Protein AF-A0A3P7IQF7-F1 (afdb_monomer_lite)

Foldseek 3Di:
DDQQDPVNLVVLLVCLVCVLVVLLVVCPPPDPVVSVVVSVVSPVVSVVSVVVSVVSVVLVVVQVQLVDLVSLVVVLVVLVPDPVVVVCVVCCVQPVDDPVLSVVVSVVVNVCSVVSPGSVVVVVVVVVSVCVVCVVVPPPDPVVVVVVVVVVVVSVVVVD

Secondary structure (DSSP, 8-state):
-----HHHHHHHHHHHHHHHHHHHHHTTTS-HHHHHHHHHHHHHHHHHHHHHHHHHHHHHHHHHHHT-HHHHHHHHHHHTTS-HHHHHHHHHHHH---HHHHHHHHHHHHHHHHTT--HHHHHHHHHHHHHHHHHTTTTS-HHHHHHHHHHHHHHHHTT-

Structure (mmCIF, N/CA/C/O backbone):
data_AF-A0A3P7IQF7-F1
#
_entry.id   AF-A0A3P7IQF7-F1
#
loop_
_atom_site.group_PDB
_atom_site.id
_atom_site.type_symbol
_atom_site.label_atom_id
_atom_site.label_alt_id
_atom_site.label_comp_id
_atom_site.label_asym_id
_atom_site.label_entity_id
_atom_site.label_seq_id
_atom_site.pdbx_PDB_ins_code
_atom_site.Cartn_x
_atom_site.Cartn_y
_atom_site.Cartn_z
_atom_site.occupancy
_atom_site.B_iso_or_equiv
_atom_site.auth_seq_id
_atom_site.auth_comp_id
_atom_site.auth_asym_id
_atom_site.auth_atom_id
_atom_site.pdbx_PDB_model_num
ATOM 1 N N . MET A 1 1 ? -5.246 12.112 -6.168 1.00 45.47 1 MET A N 1
ATOM 2 C CA . MET A 1 1 ? -5.515 12.245 -4.713 1.00 45.47 1 MET A CA 1
ATOM 3 C C . MET A 1 1 ? -4.727 13.426 -4.151 1.00 45.47 1 MET A C 1
ATOM 5 O O . MET A 1 1 ? -3.540 13.530 -4.421 1.00 45.47 1 MET A O 1
ATOM 9 N N . SER A 1 2 ? -5.366 14.343 -3.422 1.00 49.19 2 SER A N 1
ATOM 10 C CA . SER A 1 2 ? -4.727 15.542 -2.853 1.00 49.19 2 SER A CA 1
ATOM 11 C C . SER A 1 2 ? -3.677 15.183 -1.792 1.00 49.19 2 SER A C 1
ATOM 13 O O . SER A 1 2 ? -3.989 14.473 -0.836 1.00 49.19 2 SER A O 1
ATOM 15 N N . ASN A 1 3 ? -2.447 15.687 -1.944 1.00 59.66 3 ASN A N 1
ATOM 16 C CA . ASN A 1 3 ? -1.353 15.471 -0.993 1.00 59.66 3 ASN A CA 1
ATOM 17 C C . ASN A 1 3 ? -1.751 15.938 0.415 1.00 59.66 3 ASN A C 1
ATOM 19 O O . ASN A 1 3 ? -1.957 17.125 0.664 1.00 59.66 3 ASN A O 1
ATOM 23 N N . MET A 1 4 ? -1.849 14.992 1.350 1.00 67.62 4 MET A N 1
ATOM 24 C CA . MET A 1 4 ? -2.126 15.284 2.753 1.00 67.62 4 MET A CA 1
ATOM 25 C C . MET A 1 4 ? -0.929 16.037 3.346 1.00 67.62 4 MET A C 1
ATOM 27 O O . MET A 1 4 ? 0.198 15.544 3.287 1.00 67.62 4 MET A O 1
ATOM 31 N N . SER A 1 5 ? -1.144 17.233 3.904 1.00 79.56 5 SER A N 1
ATOM 32 C CA . SER A 1 5 ? -0.029 18.030 4.427 1.00 79.56 5 SER A CA 1
ATOM 33 C C . SER A 1 5 ? 0.695 17.290 5.568 1.00 79.56 5 SER A C 1
ATOM 35 O O . SER A 1 5 ? 0.067 16.515 6.307 1.00 79.56 5 SER A O 1
ATOM 37 N N . PRO A 1 6 ? 2.008 17.519 5.767 1.00 81.56 6 PRO A N 1
ATOM 38 C CA . PRO A 1 6 ? 2.740 16.937 6.894 1.00 81.56 6 PRO A CA 1
ATOM 39 C C . PRO A 1 6 ? 2.073 17.249 8.243 1.00 81.56 6 PRO A C 1
ATOM 41 O O . PRO A 1 6 ? 1.963 16.378 9.107 1.00 81.56 6 PRO A O 1
ATOM 44 N N . PHE A 1 7 ? 1.533 18.464 8.379 1.00 87.00 7 PHE A N 1
ATOM 45 C CA . PHE A 1 7 ? 0.775 18.905 9.548 1.00 87.00 7 PHE A CA 1
ATOM 46 C C . PHE A 1 7 ? -0.503 18.085 9.778 1.00 87.00 7 PHE A C 1
ATOM 48 O O . PHE A 1 7 ? -0.754 17.627 10.897 1.00 87.00 7 PHE A O 1
ATOM 55 N N . LEU A 1 8 ? -1.299 17.855 8.729 1.00 87.19 8 LEU A N 1
ATOM 56 C CA . LEU A 1 8 ? -2.515 17.047 8.826 1.00 87.19 8 LEU A CA 1
ATOM 57 C C . LEU A 1 8 ? -2.172 15.593 9.176 1.00 87.19 8 LEU A C 1
ATOM 59 O O . LEU A 1 8 ? -2.790 15.003 10.059 1.00 87.19 8 LEU A O 1
ATOM 63 N N . THR A 1 9 ? -1.117 15.046 8.571 1.00 87.75 9 THR A N 1
ATOM 64 C CA . THR A 1 9 ? -0.618 13.698 8.881 1.00 87.75 9 THR A CA 1
ATOM 65 C C . THR A 1 9 ? -0.206 13.562 10.344 1.00 87.75 9 THR A C 1
ATOM 67 O O . THR A 1 9 ? -0.558 12.573 10.994 1.00 87.75 9 THR A O 1
ATOM 70 N N . GLN A 1 10 ? 0.510 14.547 10.889 1.00 90.12 10 GLN A N 1
ATOM 71 C CA . GLN A 1 10 ? 0.900 14.538 12.297 1.00 90.12 10 GLN A CA 1
ATOM 72 C C . GLN A 1 10 ? -0.312 14.684 13.224 1.00 90.12 10 GLN A C 1
ATOM 74 O O . GLN A 1 10 ? -0.414 13.969 14.223 1.00 90.12 10 GLN A O 1
ATOM 79 N N . SER A 1 11 ? -1.263 15.547 12.867 1.00 93.69 11 SER A N 1
ATOM 80 C CA . SER A 1 11 ? -2.518 15.722 13.603 1.00 93.69 11 SER A CA 1
ATOM 81 C C . SER A 1 11 ? -3.328 14.423 13.659 1.00 93.69 11 SER A C 1
ATOM 83 O O . SER A 1 11 ? -3.742 14.008 14.742 1.00 93.69 11 SER A O 1
ATOM 85 N N . CYS A 1 12 ? -3.473 13.714 12.534 1.00 94.00 12 CYS A N 1
ATOM 86 C CA . CYS A 1 12 ? -4.135 12.408 12.485 1.00 94.00 12 CYS A CA 1
ATOM 87 C C . CYS A 1 12 ? -3.429 11.365 13.365 1.00 94.00 12 CYS A C 1
ATOM 89 O O . CYS A 1 12 ? -4.098 10.640 14.104 1.00 94.00 12 CYS A O 1
ATOM 91 N N . ARG A 1 13 ? -2.087 11.305 13.339 1.00 94.31 13 ARG A N 1
ATOM 92 C CA . ARG A 1 13 ? -1.308 10.397 14.203 1.00 94.31 13 ARG A CA 1
ATOM 93 C C . ARG A 1 13 ? -1.511 10.709 15.686 1.00 94.31 13 ARG A C 1
ATOM 95 O O . ARG A 1 13 ? -1.770 9.798 16.476 1.00 94.31 13 ARG A O 1
ATOM 102 N N . ASN A 1 14 ? -1.445 11.986 16.059 1.00 95.94 14 ASN A N 1
ATOM 103 C CA . ASN A 1 14 ? -1.658 12.439 17.434 1.00 95.94 14 ASN A CA 1
ATOM 104 C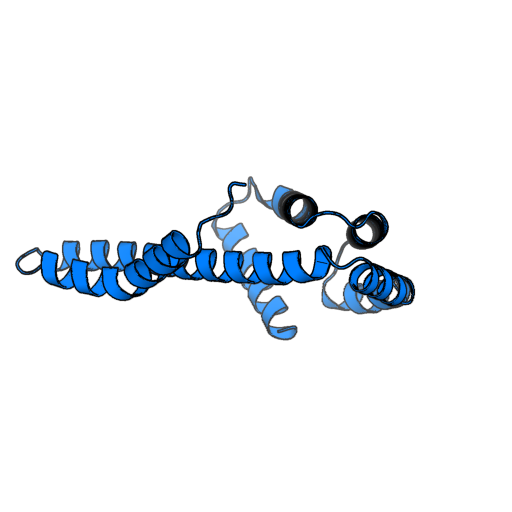 C . ASN A 1 14 ? -3.081 12.129 17.913 1.00 95.94 14 ASN A C 1
ATOM 106 O O . ASN A 1 14 ? -3.260 11.612 19.018 1.00 95.94 14 ASN A O 1
ATOM 110 N N . PHE A 1 15 ? -4.090 12.379 17.080 1.00 96.62 15 PHE A N 1
ATOM 111 C CA . PHE A 1 15 ? -5.473 12.031 17.386 1.00 96.62 15 PHE A CA 1
ATOM 112 C C . PHE A 1 15 ? -5.636 10.517 17.571 1.00 96.62 15 PHE A C 1
ATOM 114 O O . PHE A 1 15 ? -6.102 10.074 18.619 1.00 96.62 15 PHE A O 1
ATOM 121 N N . ALA A 1 16 ? -5.158 9.704 16.624 1.00 96.69 16 ALA A N 1
ATOM 122 C CA . ALA A 1 16 ? -5.245 8.247 16.704 1.00 96.69 16 ALA A CA 1
ATOM 123 C C . ALA A 1 16 ? -4.523 7.664 17.934 1.00 96.69 16 ALA A C 1
ATOM 125 O O . ALA A 1 16 ? -4.913 6.611 18.440 1.00 96.69 16 ALA A O 1
ATOM 126 N N . LYS A 1 17 ? -3.470 8.320 18.436 1.00 96.62 17 LYS A N 1
ATOM 127 C CA . LYS A 1 17 ? -2.777 7.918 19.670 1.00 96.62 17 LYS A CA 1
ATOM 128 C C . LYS A 1 17 ? -3.620 8.172 20.923 1.00 96.62 17 LYS A C 1
ATOM 130 O O . LYS A 1 17 ? -3.594 7.353 21.835 1.00 96.62 17 LYS A O 1
ATOM 135 N N . ASN A 1 18 ? -4.365 9.276 20.965 1.00 97.62 18 ASN A N 1
ATOM 136 C CA . ASN A 1 18 ? -4.986 9.761 22.199 1.00 97.62 18 ASN A CA 1
ATOM 137 C C . ASN A 1 18 ? -6.515 9.598 22.263 1.00 97.62 18 ASN A C 1
ATOM 139 O O . ASN A 1 18 ? -7.083 9.664 23.352 1.00 97.62 18 ASN A O 1
ATOM 143 N N . VAL A 1 19 ? -7.194 9.359 21.136 1.00 97.44 19 VAL A N 1
ATOM 144 C CA . VAL A 1 19 ? -8.666 9.362 21.057 1.00 97.44 19 VAL A CA 1
ATOM 145 C C . VAL A 1 19 ? -9.335 8.351 21.996 1.00 97.44 19 VAL A C 1
ATOM 147 O O . VAL A 1 19 ? -10.366 8.657 22.588 1.00 97.44 19 VAL A O 1
ATOM 150 N N . GLU A 1 20 ? -8.734 7.176 22.209 1.00 97.06 20 GLU A N 1
ATOM 151 C CA . GLU A 1 20 ? -9.255 6.194 23.169 1.00 97.06 20 GLU A CA 1
ATOM 152 C C . GLU A 1 20 ? -9.255 6.749 24.598 1.00 97.06 20 GLU A C 1
ATOM 154 O O . GLU A 1 20 ? -10.247 6.624 25.312 1.00 97.06 20 GLU A O 1
ATOM 159 N N . HIS A 1 21 ? -8.156 7.383 25.009 1.00 96.56 21 HIS A N 1
ATOM 160 C CA . HIS A 1 21 ? -8.019 7.983 26.335 1.00 96.56 21 HIS A CA 1
ATOM 161 C C . HIS A 1 21 ? -8.999 9.136 26.540 1.00 96.56 21 HIS A C 1
ATOM 163 O O . HIS A 1 21 ? -9.668 9.207 27.571 1.00 96.56 21 HIS A O 1
ATOM 169 N N . TYR A 1 22 ? -9.125 10.012 25.541 1.00 97.44 22 TYR A N 1
ATOM 170 C CA . TYR A 1 22 ? -10.072 11.125 25.587 1.00 97.44 22 TYR A CA 1
ATOM 171 C C . TYR A 1 22 ? -11.512 10.630 25.703 1.00 97.44 22 TYR A C 1
ATOM 173 O O . TYR A 1 22 ? -12.259 11.124 26.546 1.00 97.44 22 TYR A O 1
ATOM 181 N N . LEU A 1 23 ? -11.880 9.604 24.932 1.00 97.44 23 LEU A N 1
ATOM 182 C CA . LEU A 1 23 ? -13.224 9.043 24.989 1.00 97.44 23 LEU A CA 1
ATOM 183 C C . LEU A 1 23 ? -13.498 8.330 26.319 1.00 97.44 23 LEU A C 1
ATOM 185 O O . LEU A 1 23 ? -14.590 8.480 26.856 1.00 97.44 23 LEU A O 1
ATOM 189 N N . LYS A 1 24 ? -12.520 7.617 26.898 1.00 96.06 24 LYS A N 1
ATOM 190 C CA . LYS A 1 24 ? -12.671 7.014 28.238 1.00 96.06 24 LYS A CA 1
ATOM 191 C C . LYS A 1 24 ? -12.978 8.067 29.300 1.00 96.06 24 LYS A C 1
ATOM 193 O O . LYS A 1 24 ? -13.879 7.867 30.105 1.00 96.06 24 LYS A O 1
ATOM 198 N N . LYS A 1 25 ? -12.257 9.193 29.284 1.00 96.81 25 LYS A N 1
ATOM 199 C CA . LYS A 1 25 ? -12.503 10.306 30.213 1.00 96.81 25 LYS A CA 1
ATOM 200 C C . LYS A 1 25 ? -13.875 10.942 30.000 1.00 96.81 25 LYS A C 1
ATOM 202 O O . LYS A 1 25 ? -14.596 11.149 30.966 1.00 96.81 25 LYS A O 1
ATOM 207 N N . ALA A 1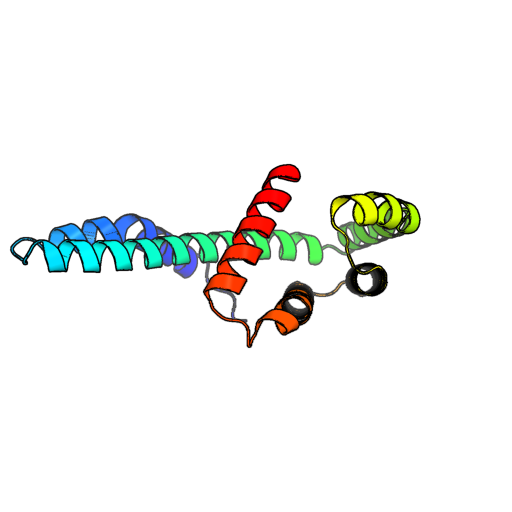 26 ? -14.250 11.208 28.750 1.00 96.81 26 ALA A N 1
ATOM 208 C CA . ALA A 1 26 ? -15.529 11.839 28.419 1.00 96.81 26 ALA A CA 1
ATOM 209 C C . ALA A 1 26 ? -16.754 10.971 28.762 1.00 96.81 26 ALA A C 1
ATOM 211 O O . ALA A 1 26 ? -17.854 11.490 28.904 1.00 96.81 26 ALA A O 1
ATOM 212 N N . MET A 1 27 ? -16.571 9.655 28.883 1.00 96.56 27 MET A N 1
ATOM 213 C CA . MET A 1 27 ? -17.637 8.696 29.172 1.00 96.56 27 MET A CA 1
ATOM 214 C C . MET A 1 27 ? -17.773 8.358 30.668 1.00 96.56 27 MET A C 1
ATOM 216 O O . MET A 1 27 ? -18.558 7.473 31.014 1.00 96.56 27 MET A O 1
ATOM 220 N N . GLN A 1 28 ? -17.034 9.029 31.561 1.00 95.38 28 GLN A N 1
ATOM 221 C CA . GLN A 1 28 ? -17.183 8.840 33.008 1.00 95.38 28 GLN A CA 1
ATOM 222 C C . GLN A 1 28 ? -18.635 9.096 33.444 1.00 95.38 28 GLN A C 1
ATOM 224 O O . GLN A 1 28 ? -19.244 10.087 33.056 1.00 95.38 28 GLN A O 1
ATOM 229 N N . GLY A 1 29 ? -19.201 8.173 34.227 1.00 94.81 29 GLY A N 1
ATOM 230 C CA . GLY A 1 29 ? -20.601 8.224 34.670 1.00 94.81 29 GLY A CA 1
ATOM 231 C C . GLY A 1 29 ? -21.626 7.654 33.679 1.00 94.81 29 GLY A C 1
ATOM 232 O O . GLY A 1 29 ? -22.786 7.484 34.043 1.00 94.81 29 GLY A O 1
ATOM 233 N N . ALA A 1 30 ? -21.230 7.303 32.451 1.00 95.94 30 ALA A N 1
ATOM 234 C CA . ALA A 1 30 ? -22.122 6.629 31.508 1.00 95.94 30 ALA A CA 1
ATOM 235 C C . ALA A 1 30 ? -22.248 5.118 31.807 1.00 95.94 30 ALA A C 1
ATOM 237 O O . ALA A 1 30 ? -21.316 4.523 32.354 1.00 95.94 30 ALA A O 1
ATOM 238 N N . PRO A 1 31 ? -23.330 4.445 31.371 1.00 97.81 31 PRO A N 1
ATOM 239 C CA . PRO A 1 31 ? -23.466 2.995 31.514 1.00 97.81 31 PRO A CA 1
ATOM 240 C C . PRO A 1 31 ? -22.316 2.218 30.857 1.00 97.81 31 PRO A C 1
ATOM 242 O O . PRO A 1 31 ? -21.978 2.463 29.693 1.00 97.81 31 PRO A O 1
ATOM 245 N N . GLU A 1 32 ? -21.755 1.232 31.564 1.00 95.31 32 GLU A N 1
ATOM 246 C CA . GLU A 1 32 ? -20.568 0.472 31.130 1.00 95.31 32 GLU A CA 1
ATOM 247 C C . GLU A 1 32 ? -20.714 -0.149 29.736 1.00 95.31 32 GLU A C 1
ATOM 249 O O . GLU A 1 32 ? -19.778 -0.132 28.932 1.00 95.31 32 GLU A O 1
ATOM 254 N N . ILE A 1 33 ? -21.908 -0.652 29.407 1.00 96.75 33 ILE A N 1
ATOM 255 C CA . ILE A 1 33 ? -22.179 -1.266 28.104 1.00 96.75 33 ILE A CA 1
ATOM 256 C C . ILE A 1 33 ? -22.005 -0.270 26.947 1.00 96.75 33 ILE A C 1
ATOM 258 O O . ILE A 1 33 ? -21.449 -0.621 25.901 1.00 96.75 33 ILE A O 1
ATOM 262 N N . ILE A 1 34 ? -22.405 0.990 27.153 1.00 96.31 34 ILE A N 1
ATOM 263 C CA . ILE A 1 34 ? -22.258 2.066 26.167 1.00 96.31 34 ILE A CA 1
ATOM 264 C C . ILE A 1 34 ? -20.785 2.455 26.054 1.00 96.31 34 ILE A C 1
ATOM 266 O O . ILE A 1 34 ? -20.275 2.593 24.937 1.00 96.31 34 ILE A O 1
ATOM 270 N N . GLN A 1 35 ? -20.085 2.575 27.189 1.00 96.94 35 GLN A N 1
ATOM 271 C CA . GLN A 1 35 ? -18.649 2.859 27.195 1.00 96.94 35 GLN A CA 1
ATOM 272 C C . GLN A 1 35 ? -17.890 1.805 26.384 1.00 96.94 35 GLN A C 1
ATOM 274 O O . GLN A 1 35 ? -17.172 2.145 25.444 1.00 96.94 35 GLN A O 1
ATOM 279 N N . LYS A 1 36 ? -18.114 0.516 26.668 1.00 96.12 36 LYS A N 1
ATOM 280 C CA . LYS A 1 36 ? -17.435 -0.598 25.992 1.00 96.12 36 LYS A CA 1
ATOM 281 C C . LYS A 1 36 ? -17.619 -0.552 24.474 1.00 96.12 36 LYS A C 1
ATOM 283 O O . LYS A 1 36 ? -16.640 -0.674 23.737 1.00 96.12 36 LYS A O 1
ATOM 288 N N . LYS A 1 37 ? -18.848 -0.339 23.990 1.00 97.19 37 LYS A N 1
ATOM 289 C CA . LYS A 1 37 ? -19.142 -0.266 22.547 1.00 97.19 37 LYS A CA 1
ATOM 290 C C . LYS A 1 37 ? -18.473 0.939 21.881 1.00 97.19 37 LYS A C 1
ATOM 292 O O . LYS A 1 37 ? -17.842 0.776 20.837 1.00 97.19 37 LYS A O 1
ATOM 297 N N . LYS A 1 38 ? -18.551 2.126 22.492 1.00 97.19 38 LYS A N 1
ATOM 298 C CA . LYS A 1 38 ? -17.929 3.347 21.951 1.00 97.19 38 LYS A CA 1
ATOM 299 C C . LYS A 1 38 ? -16.401 3.266 21.945 1.00 97.19 38 LYS A C 1
ATOM 301 O O . LYS A 1 38 ? -15.783 3.621 20.944 1.00 97.19 38 LYS A O 1
ATOM 306 N N . ILE A 1 39 ? -15.794 2.730 23.006 1.00 97.19 39 ILE A N 1
ATOM 307 C CA . ILE A 1 39 ? -14.348 2.482 23.055 1.00 97.19 39 ILE A CA 1
ATOM 308 C C . ILE A 1 39 ? -13.927 1.476 21.981 1.00 97.19 39 ILE A C 1
ATOM 310 O O . ILE A 1 39 ? -12.923 1.697 21.309 1.00 97.19 39 ILE A O 1
ATOM 314 N N . GLN A 1 40 ? -14.693 0.407 21.757 1.00 96.94 40 GLN A N 1
ATOM 315 C CA . GLN A 1 40 ? -14.373 -0.548 20.696 1.00 96.94 40 GLN A CA 1
ATOM 316 C C . GLN A 1 40 ? -14.412 0.101 19.303 1.00 96.94 40 GLN A C 1
ATOM 318 O O . GLN A 1 40 ? -13.490 -0.088 18.511 1.00 96.94 40 GLN A O 1
ATOM 323 N N . ALA A 1 41 ? -15.434 0.910 19.015 1.00 97.25 41 ALA A N 1
ATOM 324 C CA . ALA A 1 41 ? -15.527 1.636 17.750 1.00 97.25 41 ALA A CA 1
ATOM 325 C C . ALA A 1 41 ? -14.347 2.607 17.556 1.00 97.25 41 ALA A C 1
ATOM 327 O O . ALA A 1 41 ? -13.728 2.635 16.490 1.00 97.25 41 ALA A O 1
ATOM 328 N N . VAL A 1 42 ? -13.975 3.355 18.602 1.00 97.38 42 VAL A N 1
ATOM 329 C CA . VAL A 1 42 ? -12.861 4.312 18.530 1.00 97.38 42 VAL A CA 1
ATOM 330 C C . VAL A 1 42 ? -11.511 3.620 18.353 1.00 97.38 42 VAL A C 1
ATOM 332 O O . VAL A 1 42 ? -10.642 4.160 17.672 1.00 97.38 42 VAL A O 1
ATOM 335 N N . LYS A 1 43 ? -11.341 2.411 18.905 1.00 96.62 43 LYS A N 1
ATOM 336 C CA . LYS A 1 43 ? -10.154 1.578 18.676 1.00 96.62 43 LYS A CA 1
ATOM 337 C C . LYS A 1 43 ? -10.014 1.195 17.208 1.00 96.62 43 LYS A C 1
ATOM 339 O O . LYS A 1 43 ? -8.928 1.355 16.655 1.00 96.62 43 LYS A O 1
ATOM 344 N N . TYR A 1 44 ? -11.098 0.755 16.567 1.00 96.38 44 TYR A N 1
ATOM 345 C CA . TYR A 1 44 ? -11.081 0.439 15.136 1.00 96.38 44 TYR A CA 1
ATOM 346 C C . TYR A 1 44 ? -10.786 1.673 14.280 1.00 96.38 44 TYR A C 1
ATOM 348 O O . TYR A 1 44 ? -9.947 1.609 13.383 1.00 96.38 44 TYR A O 1
ATOM 356 N N . MET A 1 45 ? -11.389 2.820 14.600 1.00 96.31 45 MET A N 1
ATOM 357 C CA . MET A 1 45 ? -11.085 4.080 13.916 1.00 96.31 45 MET A CA 1
ATOM 358 C C . MET A 1 45 ? -9.610 4.479 14.087 1.00 96.31 45 MET A C 1
ATOM 360 O O . MET A 1 45 ? -8.938 4.799 13.110 1.00 96.31 45 MET A O 1
ATOM 364 N N . ALA A 1 46 ? -9.079 4.421 15.312 1.00 97.31 46 ALA A N 1
ATOM 365 C CA . ALA A 1 46 ? -7.680 4.729 15.595 1.00 97.31 46 ALA A CA 1
ATOM 366 C C . ALA A 1 46 ? -6.720 3.785 14.855 1.00 97.31 46 ALA A C 1
ATOM 368 O O . ALA A 1 46 ? -5.702 4.233 14.326 1.00 97.31 46 ALA A O 1
ATOM 369 N N . GLN A 1 47 ? -7.046 2.493 14.783 1.00 95.56 47 GLN A N 1
ATOM 370 C CA . GLN A 1 47 ? -6.290 1.514 14.005 1.00 95.56 47 GLN A CA 1
ATOM 371 C C . GLN A 1 47 ? -6.316 1.849 12.507 1.00 95.56 47 GLN A C 1
ATOM 373 O O . GLN A 1 47 ? -5.259 1.860 11.876 1.00 95.56 47 GLN A O 1
ATOM 378 N N . GLY A 1 48 ? -7.487 2.186 11.958 1.00 95.38 48 GLY A N 1
ATOM 379 C CA . GLY A 1 48 ? -7.635 2.625 10.569 1.00 95.38 48 GLY A CA 1
ATOM 380 C C . GLY A 1 48 ? -6.794 3.865 10.259 1.00 95.38 48 GLY A C 1
ATOM 381 O O . GLY A 1 48 ? -6.044 3.869 9.286 1.00 95.38 48 GLY A O 1
ATOM 382 N N . LEU A 1 49 ? -6.832 4.878 11.128 1.00 95.31 49 LEU A N 1
ATOM 383 C CA . LEU A 1 49 ? -6.019 6.089 10.982 1.00 95.31 49 LEU A CA 1
ATOM 384 C C . LEU A 1 49 ? -4.520 5.787 10.999 1.00 95.31 49 LEU A C 1
ATOM 386 O O . LEU A 1 49 ? -3.800 6.259 10.122 1.00 95.31 49 LEU A O 1
ATOM 390 N N . ARG A 1 50 ? -4.043 4.971 11.950 1.00 94.62 50 ARG A N 1
ATOM 391 C CA . ARG A 1 50 ? -2.631 4.554 11.992 1.00 94.62 50 ARG A CA 1
ATOM 392 C C . ARG A 1 50 ? -2.238 3.873 10.686 1.00 94.62 50 ARG A C 1
ATOM 394 O O . ARG A 1 50 ? -1.260 4.293 10.074 1.00 94.62 50 ARG A O 1
ATOM 401 N N . ARG A 1 51 ? -3.046 2.915 10.217 1.00 94.19 51 ARG A N 1
ATOM 402 C CA . ARG A 1 51 ? -2.820 2.210 8.948 1.00 94.19 51 ARG A CA 1
ATOM 403 C C . ARG A 1 51 ? -2.709 3.182 7.772 1.00 94.19 51 ARG A C 1
ATOM 405 O O . ARG A 1 51 ? -1.704 3.147 7.072 1.00 94.19 51 ARG A O 1
ATOM 412 N N . TYR A 1 52 ? -3.682 4.074 7.582 1.00 91.44 52 TYR A N 1
ATOM 413 C CA . TYR A 1 52 ? -3.662 5.023 6.463 1.00 91.44 52 TYR A CA 1
ATOM 414 C C . TYR A 1 52 ? -2.503 6.019 6.550 1.00 91.44 52 TYR A C 1
ATOM 416 O O . TYR A 1 52 ? -1.878 6.312 5.536 1.00 91.44 52 TYR A O 1
ATOM 424 N N . THR A 1 53 ? -2.147 6.499 7.747 1.00 91.50 53 THR A N 1
ATOM 425 C CA . THR A 1 53 ? -0.975 7.379 7.894 1.00 91.50 53 THR A CA 1
ATOM 426 C C . THR A 1 53 ? 0.343 6.664 7.589 1.00 91.50 53 THR A C 1
ATOM 428 O O . THR A 1 53 ? 1.215 7.266 6.964 1.00 91.50 53 THR A O 1
ATOM 431 N N . SER A 1 54 ? 0.483 5.388 7.966 1.00 91.44 54 SER A N 1
ATOM 432 C CA . SER A 1 54 ? 1.651 4.572 7.612 1.00 91.44 54 SER A CA 1
ATOM 433 C C . SER A 1 54 ? 1.716 4.290 6.110 1.00 91.44 54 SER A C 1
ATOM 435 O O . SER A 1 54 ? 2.782 4.430 5.517 1.00 91.44 54 SER A O 1
ATOM 437 N N . LEU A 1 55 ? 0.584 3.960 5.477 1.00 90.12 55 LEU A N 1
ATOM 438 C CA . LEU A 1 55 ? 0.504 3.759 4.024 1.00 90.12 55 LEU A CA 1
ATOM 439 C C . LEU A 1 55 ? 0.840 5.039 3.252 1.00 90.12 55 LEU A C 1
ATOM 441 O O . LEU A 1 55 ? 1.596 4.988 2.289 1.00 90.12 55 LEU A O 1
ATOM 445 N N . ASN A 1 56 ? 0.361 6.198 3.710 1.00 89.06 56 ASN A N 1
ATOM 446 C CA . ASN A 1 56 ? 0.722 7.484 3.112 1.00 89.06 56 ASN A CA 1
ATOM 447 C C . ASN A 1 56 ? 2.229 7.751 3.186 1.00 89.06 56 ASN A C 1
ATOM 449 O O . ASN A 1 56 ? 2.810 8.246 2.222 1.00 89.06 56 ASN A O 1
ATOM 453 N N . HIS A 1 57 ? 2.872 7.412 4.306 1.00 89.94 57 HIS A N 1
ATOM 454 C CA . HIS A 1 57 ? 4.322 7.535 4.435 1.00 89.94 57 HIS A CA 1
ATOM 455 C C . HIS A 1 57 ? 5.060 6.593 3.472 1.00 89.94 57 HIS A C 1
ATOM 457 O O . HIS A 1 57 ? 6.007 7.011 2.811 1.00 89.94 57 HIS A O 1
ATOM 463 N N . LEU A 1 58 ? 4.601 5.344 3.341 1.00 90.38 58 LEU A N 1
ATOM 464 C CA . LEU A 1 58 ? 5.159 4.398 2.374 1.00 90.38 58 LEU A CA 1
ATOM 465 C C . LEU A 1 58 ? 5.008 4.908 0.933 1.00 90.38 58 LEU A C 1
ATOM 467 O O . LEU A 1 58 ? 5.975 4.895 0.179 1.00 90.38 58 LEU A O 1
ATOM 471 N N . ALA A 1 59 ? 3.836 5.436 0.572 1.00 90.44 59 ALA A N 1
ATOM 472 C CA . ALA A 1 59 ? 3.600 6.030 -0.741 1.00 90.44 59 ALA A CA 1
ATOM 473 C C . ALA A 1 59 ? 4.509 7.244 -1.003 1.00 90.44 59 ALA A C 1
ATOM 475 O O . ALA A 1 59 ? 4.960 7.443 -2.125 1.00 90.44 59 ALA A O 1
ATOM 476 N N . GLN A 1 60 ? 4.817 8.057 0.015 1.00 90.38 60 GLN A N 1
ATOM 477 C CA . GLN A 1 60 ? 5.790 9.151 -0.110 1.00 90.38 60 GLN A CA 1
ATOM 478 C C . GLN A 1 60 ? 7.215 8.635 -0.342 1.00 90.38 60 GLN A C 1
ATOM 480 O O . GLN A 1 60 ? 7.913 9.170 -1.202 1.00 90.38 60 GLN A O 1
ATOM 485 N N . ALA A 1 61 ? 7.630 7.585 0.372 1.00 91.31 61 ALA A N 1
ATOM 486 C CA . ALA A 1 61 ? 8.927 6.949 0.151 1.00 91.31 61 ALA A CA 1
ATOM 487 C C . ALA A 1 61 ? 9.029 6.366 -1.270 1.00 91.31 61 ALA A C 1
ATOM 489 O O . ALA A 1 61 ? 10.018 6.607 -1.959 1.00 91.31 61 ALA A O 1
ATOM 490 N N . ALA A 1 62 ? 7.979 5.683 -1.736 1.00 92.44 62 ALA A N 1
ATOM 491 C CA . ALA A 1 62 ? 7.898 5.164 -3.098 1.00 92.44 62 ALA A CA 1
ATOM 492 C C . ALA A 1 62 ? 7.948 6.290 -4.146 1.00 92.44 62 ALA A C 1
ATOM 494 O O . ALA A 1 62 ? 8.765 6.227 -5.061 1.00 92.44 62 ALA A O 1
ATOM 495 N N . ARG A 1 63 ? 7.168 7.372 -3.977 1.00 94.44 63 ARG A N 1
ATOM 496 C CA . ARG A 1 63 ? 7.232 8.562 -4.853 1.00 94.44 63 ARG A CA 1
ATOM 497 C C . ARG A 1 63 ? 8.649 9.118 -4.970 1.00 94.44 63 ARG A C 1
ATOM 499 O O . ARG A 1 63 ? 9.087 9.417 -6.074 1.00 94.44 63 ARG A O 1
ATOM 506 N N . ALA A 1 64 ? 9.367 9.237 -3.854 1.00 93.94 64 ALA A N 1
ATOM 507 C CA . ALA A 1 64 ? 10.726 9.775 -3.848 1.00 93.94 64 ALA A CA 1
ATOM 508 C C . ALA A 1 64 ? 11.728 8.910 -4.638 1.00 93.94 64 ALA A C 1
ATOM 510 O O . ALA A 1 64 ? 12.736 9.432 -5.113 1.00 93.94 64 ALA A O 1
ATOM 511 N N . VAL A 1 65 ? 11.467 7.605 -4.772 1.00 94.94 65 VAL A N 1
ATOM 512 C CA . VAL A 1 65 ? 12.243 6.690 -5.626 1.00 94.94 65 VAL A CA 1
ATOM 513 C C . VAL A 1 65 ? 11.792 6.801 -7.082 1.00 94.94 65 VAL A C 1
ATOM 515 O O . VAL A 1 65 ? 12.626 6.990 -7.961 1.00 94.94 65 VAL A O 1
ATOM 518 N N . LEU A 1 66 ? 10.481 6.764 -7.339 1.00 95.44 66 LEU A N 1
ATOM 519 C CA . LEU A 1 66 ? 9.910 6.822 -8.692 1.00 95.44 66 LEU A CA 1
ATOM 520 C C . LEU A 1 66 ? 10.202 8.143 -9.425 1.00 95.44 66 LEU A C 1
ATOM 522 O O . LEU A 1 66 ? 10.208 8.183 -10.648 1.00 95.44 66 LEU A O 1
ATOM 526 N N . GLN A 1 67 ? 10.499 9.219 -8.692 1.00 94.50 67 GLN A N 1
ATOM 527 C CA . GLN A 1 67 ? 10.931 10.504 -9.255 1.00 94.50 67 GLN A CA 1
ATOM 528 C C . GLN A 1 67 ? 12.414 10.548 -9.663 1.00 94.50 67 GLN A C 1
ATOM 530 O O . GLN A 1 67 ? 12.880 11.596 -10.111 1.00 94.50 67 GLN A O 1
ATOM 535 N N . LYS A 1 68 ? 13.177 9.458 -9.496 1.00 96.75 68 LYS A N 1
ATOM 536 C CA . LYS A 1 68 ? 14.606 9.384 -9.839 1.00 96.75 68 LYS A CA 1
ATOM 537 C C . LYS A 1 68 ? 14.816 8.502 -11.080 1.00 96.75 68 LYS A C 1
ATOM 539 O O . LYS A 1 68 ? 14.876 7.279 -10.929 1.00 96.75 68 LYS A O 1
ATOM 544 N N . PRO A 1 69 ? 14.994 9.086 -12.282 1.00 96.25 69 PRO A N 1
ATOM 545 C CA . PRO A 1 69 ? 15.092 8.332 -13.537 1.00 96.25 69 PRO A CA 1
ATOM 546 C C . PRO A 1 69 ? 16.167 7.241 -13.534 1.00 96.25 69 PRO A C 1
ATOM 548 O O . PRO A 1 69 ? 15.907 6.126 -13.982 1.00 96.25 69 PRO A O 1
ATOM 551 N N . ASP A 1 70 ? 17.345 7.522 -12.971 1.00 97.62 70 ASP A N 1
ATOM 552 C CA . ASP A 1 70 ? 18.444 6.550 -12.908 1.00 97.62 70 ASP A CA 1
ATOM 553 C C . ASP A 1 70 ? 18.086 5.335 -12.042 1.00 97.62 70 ASP A C 1
ATOM 555 O O . ASP A 1 70 ? 18.398 4.200 -12.399 1.00 97.62 70 ASP A O 1
ATOM 559 N N . GLN A 1 71 ? 17.380 5.554 -10.924 1.00 96.88 71 GLN A N 1
ATOM 560 C CA . GLN A 1 71 ? 16.943 4.466 -10.045 1.00 96.88 71 GLN A CA 1
ATOM 561 C C . GLN A 1 71 ? 15.861 3.622 -10.716 1.00 96.88 71 GLN A C 1
ATOM 563 O O . GLN A 1 71 ? 15.953 2.399 -10.692 1.00 96.88 71 GLN A O 1
ATOM 568 N N . VAL A 1 72 ? 14.875 4.253 -11.361 1.00 97.56 72 VAL A N 1
ATOM 569 C CA . VAL A 1 72 ? 13.805 3.533 -12.071 1.00 97.56 72 VAL A CA 1
ATOM 570 C C . VAL A 1 72 ? 14.363 2.745 -13.259 1.00 97.56 72 VAL A C 1
ATOM 572 O O . VAL A 1 72 ? 13.975 1.599 -13.476 1.00 97.56 72 VAL A O 1
ATOM 575 N N . THR A 1 73 ? 15.331 3.308 -13.986 1.00 97.62 73 THR A N 1
ATOM 576 C CA . THR A 1 73 ? 16.012 2.620 -15.093 1.00 97.62 73 THR A CA 1
ATOM 577 C C . THR A 1 73 ? 16.804 1.411 -14.594 1.00 97.62 73 THR A C 1
ATOM 579 O O . THR A 1 73 ? 16.750 0.345 -15.206 1.00 97.62 73 THR A O 1
ATOM 582 N N . ALA A 1 74 ? 17.509 1.540 -13.466 1.00 97.56 74 ALA A N 1
ATOM 583 C CA . ALA A 1 74 ? 18.175 0.408 -12.826 1.00 97.56 74 ALA A CA 1
ATOM 584 C C . ALA A 1 74 ? 17.163 -0.673 -12.405 1.00 97.56 74 ALA A C 1
ATOM 586 O O . ALA A 1 74 ? 17.339 -1.831 -12.772 1.00 97.56 74 ALA A O 1
ATOM 587 N N . MET A 1 75 ? 16.056 -0.287 -11.756 1.00 97.44 75 MET A N 1
ATOM 588 C CA . MET A 1 75 ? 14.974 -1.210 -11.382 1.00 97.44 75 MET A CA 1
ATOM 589 C C . MET A 1 75 ? 14.398 -1.950 -12.595 1.00 97.44 75 MET A C 1
ATOM 591 O O . MET A 1 75 ? 14.181 -3.156 -12.521 1.00 97.44 75 MET A O 1
ATOM 595 N N . TYR A 1 76 ? 14.173 -1.257 -13.715 1.00 97.88 76 TYR A N 1
ATOM 596 C CA . TYR A 1 76 ? 13.724 -1.875 -14.965 1.00 97.88 76 TYR A CA 1
ATOM 597 C C . TYR A 1 76 ? 14.728 -2.912 -15.473 1.00 97.88 76 TYR A C 1
ATOM 599 O O . TYR A 1 76 ? 14.347 -4.047 -15.758 1.00 97.88 76 TYR A O 1
ATOM 607 N N . ASN A 1 77 ? 16.008 -2.540 -15.547 1.00 97.62 77 ASN A N 1
ATOM 608 C CA . ASN A 1 77 ? 17.068 -3.423 -16.029 1.00 97.62 77 ASN A CA 1
ATOM 609 C C . ASN A 1 77 ? 17.250 -4.660 -15.144 1.00 97.62 77 ASN A C 1
ATOM 611 O O . ASN A 1 77 ? 17.495 -5.746 -15.668 1.00 97.62 77 ASN A O 1
ATOM 615 N N . ASP A 1 78 ? 17.117 -4.510 -13.828 1.00 96.38 78 ASP A N 1
ATOM 616 C CA . ASP A 1 78 ? 17.156 -5.631 -12.891 1.00 96.38 78 ASP A CA 1
ATOM 617 C C . ASP A 1 78 ? 15.920 -6.525 -13.055 1.00 96.38 78 ASP A C 1
ATOM 619 O O . ASP A 1 78 ? 16.041 -7.749 -13.086 1.00 96.38 78 ASP A O 1
ATOM 623 N N . TYR A 1 79 ? 14.740 -5.929 -13.242 1.00 95.81 79 TYR A N 1
ATOM 624 C CA . TYR A 1 79 ? 13.486 -6.666 -13.381 1.00 95.81 79 TYR A CA 1
ATOM 625 C C . TYR A 1 79 ? 13.423 -7.509 -14.660 1.00 95.81 79 TYR A C 1
ATOM 627 O O . TYR A 1 79 ? 13.034 -8.672 -14.605 1.00 95.81 79 TYR A O 1
ATOM 635 N N . ILE A 1 80 ? 13.847 -6.978 -15.813 1.00 95.44 80 ILE A N 1
ATOM 636 C CA . ILE A 1 80 ? 13.812 -7.731 -17.085 1.00 95.44 80 ILE A CA 1
ATOM 637 C C . ILE A 1 80 ? 14.818 -8.889 -17.149 1.00 95.44 80 ILE A C 1
ATOM 639 O O . ILE A 1 80 ? 14.751 -9.698 -18.071 1.00 95.44 80 ILE A O 1
ATOM 643 N N . ARG A 1 81 ? 15.768 -8.957 -16.208 1.00 95.25 81 ARG A N 1
ATOM 644 C CA . ARG A 1 81 ? 16.715 -10.076 -16.076 1.00 95.25 81 ARG A CA 1
ATOM 645 C C . ARG A 1 81 ? 16.140 -11.239 -15.271 1.00 95.25 81 ARG A C 1
ATOM 647 O O . ARG A 1 81 ? 16.762 -12.297 -15.231 1.00 95.25 81 ARG A O 1
ATOM 654 N N . VAL A 1 82 ? 14.999 -11.045 -14.611 1.00 91.25 82 VAL A N 1
ATOM 655 C CA . VAL A 1 82 ? 14.322 -12.102 -13.860 1.00 91.25 82 VAL A CA 1
ATOM 656 C C . VAL A 1 82 ? 13.743 -13.120 -14.840 1.00 91.25 82 VAL A C 1
ATOM 658 O O . VAL A 1 82 ? 12.981 -12.768 -15.739 1.00 91.25 82 VAL A O 1
ATOM 661 N N . ASP A 1 83 ? 14.081 -14.394 -14.641 1.00 90.44 83 ASP A N 1
ATOM 662 C CA . ASP A 1 83 ? 13.478 -15.499 -15.381 1.00 90.44 83 ASP A CA 1
ATOM 663 C C . ASP A 1 83 ? 12.048 -15.742 -14.881 1.00 90.44 83 ASP A C 1
ATOM 665 O O . ASP A 1 83 ? 11.795 -16.453 -13.905 1.00 90.44 83 ASP A O 1
ATOM 669 N N . MET A 1 84 ? 11.091 -15.117 -15.560 1.00 86.12 84 MET A N 1
ATOM 670 C CA . MET A 1 84 ? 9.681 -15.242 -15.210 1.00 86.12 84 MET A CA 1
ATOM 671 C C . MET A 1 84 ? 9.113 -16.634 -15.454 1.00 86.12 84 MET A C 1
ATOM 673 O O . MET A 1 84 ? 8.131 -16.992 -14.803 1.00 86.12 84 MET A O 1
ATOM 677 N N . GLN A 1 85 ? 9.713 -17.420 -16.351 1.00 86.12 85 GLN A N 1
ATOM 678 C CA . GLN A 1 85 ? 9.297 -18.801 -16.553 1.00 86.12 85 GLN A CA 1
ATOM 679 C C . GLN A 1 85 ? 9.630 -19.614 -15.300 1.00 86.12 85 GLN A C 1
ATOM 681 O O . GLN A 1 85 ? 8.747 -20.271 -14.745 1.00 86.12 85 GLN A O 1
ATOM 686 N N . GLN A 1 86 ? 10.854 -19.477 -14.784 1.00 86.19 86 GLN A N 1
ATOM 687 C CA . GLN A 1 86 ? 11.257 -20.122 -13.536 1.00 86.19 86 GLN A CA 1
ATOM 688 C C . GLN A 1 86 ? 10.400 -19.658 -12.346 1.00 86.19 86 GLN A C 1
ATOM 690 O O . GLN A 1 86 ? 9.955 -20.485 -11.546 1.00 86.19 86 GLN A O 1
ATOM 695 N N . VAL A 1 87 ? 10.127 -18.351 -12.235 1.00 82.88 87 VAL A N 1
ATOM 696 C CA . VAL A 1 87 ? 9.240 -17.809 -11.188 1.00 82.88 87 VAL A CA 1
ATOM 697 C C . VAL A 1 87 ? 7.852 -18.439 -11.276 1.00 82.88 87 VAL A C 1
ATOM 699 O O . VAL A 1 87 ? 7.289 -18.815 -10.251 1.00 82.88 87 VAL A O 1
ATOM 702 N N . GLN A 1 88 ? 7.298 -18.588 -12.480 1.00 80.94 88 GLN A N 1
ATOM 703 C CA . GLN A 1 88 ? 5.976 -19.172 -12.666 1.00 80.94 88 GLN A CA 1
ATOM 704 C C . GLN A 1 88 ? 5.950 -20.670 -12.339 1.00 80.94 88 GLN A C 1
ATOM 706 O O . GLN A 1 88 ? 5.001 -21.131 -11.707 1.00 80.94 88 GLN A O 1
ATOM 711 N N . GLU A 1 89 ? 6.975 -21.426 -12.727 1.00 82.00 89 GLU A N 1
ATOM 712 C CA . GLU A 1 89 ? 7.087 -22.854 -12.409 1.00 82.00 89 GLU A CA 1
ATOM 713 C C . GLU A 1 89 ? 7.190 -23.086 -10.891 1.00 82.00 89 GLU A C 1
ATOM 715 O O . GLU A 1 89 ? 6.502 -23.951 -10.344 1.00 82.00 89 GLU A O 1
ATOM 720 N N . GLN A 1 90 ? 7.980 -22.267 -10.189 1.00 75.69 90 GLN A N 1
ATOM 721 C CA . GLN A 1 90 ? 8.151 -22.367 -8.736 1.00 75.69 90 GLN A CA 1
ATOM 722 C C . GLN A 1 90 ? 6.935 -21.849 -7.961 1.00 75.69 90 GLN A C 1
ATOM 724 O O . GLN A 1 90 ? 6.493 -22.492 -7.009 1.00 75.69 90 GLN A O 1
ATOM 729 N N . ALA A 1 91 ? 6.364 -20.709 -8.360 1.00 71.88 91 ALA A N 1
ATOM 730 C CA . ALA A 1 91 ? 5.199 -20.131 -7.694 1.00 71.88 91 ALA A CA 1
ATOM 731 C C . ALA A 1 91 ? 3.927 -20.938 -7.980 1.00 71.88 91 ALA A C 1
ATOM 733 O O . ALA A 1 91 ? 3.147 -21.198 -7.066 1.00 71.88 91 ALA A O 1
ATOM 734 N N . GLY A 1 92 ? 3.738 -21.397 -9.219 1.00 70.38 92 GLY A N 1
ATOM 735 C CA . GLY A 1 92 ? 2.567 -22.169 -9.634 1.00 70.38 92 GLY A CA 1
ATOM 736 C C . GLY A 1 92 ? 2.373 -23.444 -8.815 1.00 70.38 92 GLY A C 1
ATOM 737 O O . GLY A 1 92 ? 1.235 -23.791 -8.500 1.00 70.38 92 GLY A O 1
ATOM 738 N N . TRP A 1 93 ? 3.465 -24.088 -8.391 1.00 64.31 93 TRP A N 1
ATOM 739 C CA . TRP A 1 93 ? 3.400 -25.286 -7.551 1.00 64.31 93 TRP A CA 1
ATOM 740 C C . TRP A 1 93 ? 2.928 -25.005 -6.117 1.00 64.31 93 TRP A C 1
ATOM 742 O O . TRP A 1 93 ? 2.270 -25.851 -5.516 1.00 64.31 93 TRP A O 1
ATOM 752 N N . VAL A 1 94 ? 3.229 -23.822 -5.568 1.00 67.44 94 VAL A N 1
ATOM 753 C CA . VAL A 1 94 ? 2.924 -23.500 -4.163 1.00 67.44 94 VAL A CA 1
ATOM 754 C C . VAL A 1 94 ? 1.623 -22.710 -4.010 1.00 67.44 94 VAL A C 1
ATOM 756 O O . VAL A 1 94 ? 0.855 -22.964 -3.084 1.00 67.44 94 VAL A O 1
ATOM 759 N N . SER A 1 95 ? 1.348 -21.759 -4.906 1.00 69.94 95 SER A N 1
ATOM 760 C CA . SER A 1 95 ? 0.204 -20.846 -4.789 1.00 69.94 95 SER A CA 1
ATOM 761 C C . SER A 1 95 ? -0.935 -21.129 -5.771 1.00 69.94 95 SER A C 1
ATOM 763 O O . SER A 1 95 ? -1.999 -20.521 -5.635 1.00 69.94 95 SER A O 1
ATOM 765 N N . GLY A 1 96 ? -0.748 -22.031 -6.746 1.00 72.81 96 GLY A N 1
ATOM 766 C CA . GLY A 1 96 ? -1.775 -22.365 -7.742 1.00 72.81 96 GLY A CA 1
ATOM 767 C C . GLY A 1 96 ? -2.243 -21.153 -8.557 1.00 72.81 96 GLY A C 1
ATOM 768 O O . GLY A 1 96 ? -3.411 -21.074 -8.940 1.00 72.81 96 GLY A O 1
ATOM 769 N N . CYS A 1 97 ? -1.364 -20.166 -8.754 1.00 75.25 97 CYS A N 1
ATOM 770 C CA . CYS A 1 97 ? -1.691 -18.941 -9.476 1.00 75.25 97 CYS A CA 1
ATOM 771 C C . CYS A 1 97 ? -1.971 -19.218 -10.960 1.00 75.25 97 CYS A C 1
ATOM 773 O O . CYS A 1 97 ? -1.260 -19.987 -11.603 1.00 75.25 97 CYS A O 1
ATOM 775 N N . ASP A 1 98 ? -2.975 -18.535 -11.513 1.00 82.31 98 ASP A N 1
ATOM 776 C CA . ASP A 1 98 ? -3.247 -18.543 -12.951 1.00 82.31 98 ASP A CA 1
ATOM 777 C C . ASP A 1 98 ? -2.062 -17.930 -13.716 1.00 82.31 98 ASP A C 1
ATOM 779 O O . ASP A 1 98 ? -1.712 -16.765 -13.512 1.00 82.31 98 ASP A O 1
ATOM 783 N N . SER A 1 99 ? -1.458 -18.723 -14.605 1.00 82.75 99 SER A N 1
ATOM 784 C CA . SER A 1 99 ? -0.325 -18.324 -15.444 1.00 82.75 99 SER A CA 1
ATOM 785 C C . SER A 1 99 ? -0.610 -17.059 -16.249 1.00 82.75 99 SER A C 1
ATOM 787 O O . SER A 1 99 ? 0.257 -16.187 -16.331 1.00 82.75 99 SER A O 1
ATOM 789 N N . LEU A 1 100 ? -1.820 -16.924 -16.802 1.00 86.31 100 LEU A N 1
ATOM 790 C CA . LEU A 1 100 ? -2.174 -15.759 -17.613 1.00 86.31 100 LEU A CA 1
ATOM 791 C C . LEU A 1 100 ? -2.206 -14.493 -16.757 1.00 86.31 100 LEU A C 1
ATOM 793 O O . LEU A 1 100 ? -1.686 -13.455 -17.161 1.00 86.31 100 LEU A O 1
ATOM 797 N N . MET A 1 101 ? -2.757 -14.588 -15.545 1.00 85.94 101 MET A N 1
ATOM 798 C CA . MET A 1 101 ? -2.767 -13.478 -14.594 1.00 85.94 101 MET A CA 1
ATOM 799 C C . MET A 1 101 ? -1.348 -13.080 -14.171 1.00 85.94 101 MET A C 1
ATOM 801 O O . MET A 1 101 ? -1.018 -11.896 -14.170 1.00 85.94 101 MET A O 1
ATOM 805 N N . VAL A 1 102 ? -0.483 -14.053 -13.868 1.00 86.38 102 VAL A N 1
ATOM 806 C CA . VAL A 1 102 ? 0.927 -13.789 -13.521 1.00 86.38 102 VAL A CA 1
ATOM 807 C C . VAL A 1 102 ? 1.651 -13.086 -14.671 1.00 86.38 102 VAL A C 1
ATOM 809 O O . VAL A 1 102 ? 2.358 -12.103 -14.441 1.00 86.38 102 VAL A O 1
ATOM 812 N N . HIS A 1 103 ? 1.433 -13.533 -15.909 1.00 88.25 103 HIS A N 1
ATOM 813 C CA . HIS A 1 103 ? 2.026 -12.918 -17.092 1.00 88.25 103 HIS A CA 1
ATOM 814 C C . HIS A 1 103 ? 1.529 -11.479 -17.317 1.00 88.25 103 HIS A C 1
ATOM 816 O O . HIS A 1 103 ? 2.333 -10.585 -17.581 1.00 88.25 103 HIS A O 1
ATOM 822 N N . HIS A 1 104 ? 0.227 -11.219 -17.145 1.00 90.25 104 HIS A N 1
ATOM 823 C CA . HIS A 1 104 ? -0.324 -9.862 -17.229 1.00 90.25 104 HIS A CA 1
ATOM 824 C C . HIS A 1 104 ? 0.249 -8.928 -16.156 1.00 90.25 104 HIS A C 1
ATOM 826 O O . HIS A 1 104 ? 0.629 -7.802 -16.477 1.00 90.25 104 HIS A O 1
ATOM 832 N N . ILE A 1 105 ? 0.358 -9.390 -14.904 1.00 92.19 105 ILE A N 1
ATOM 833 C CA . ILE A 1 105 ? 0.969 -8.612 -13.815 1.00 92.19 105 ILE A CA 1
ATOM 834 C C . ILE A 1 105 ? 2.428 -8.291 -14.151 1.00 92.19 105 ILE A C 1
ATOM 836 O O . ILE A 1 105 ? 2.854 -7.148 -13.992 1.00 92.19 105 ILE A O 1
ATOM 840 N N . HIS A 1 106 ? 3.183 -9.273 -14.646 1.00 92.12 106 HIS A N 1
ATOM 841 C CA . HIS A 1 106 ? 4.579 -9.080 -15.025 1.00 92.12 106 HIS A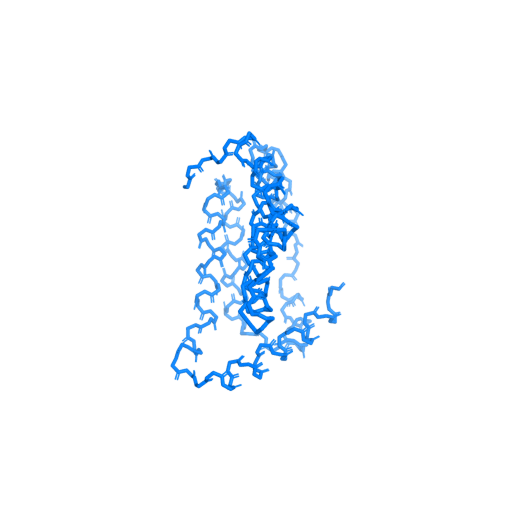 CA 1
ATOM 842 C C . HIS A 1 106 ? 4.750 -8.023 -16.121 1.00 92.12 106 HIS A C 1
ATOM 844 O O . HIS A 1 106 ? 5.528 -7.081 -15.953 1.00 92.12 106 HIS A O 1
ATOM 850 N N . ASN A 1 107 ? 4.001 -8.152 -17.220 1.00 93.56 107 ASN A N 1
ATOM 851 C CA . ASN A 1 107 ? 4.089 -7.215 -18.338 1.00 93.56 107 ASN A CA 1
ATOM 852 C C . ASN A 1 107 ? 3.682 -5.804 -17.909 1.00 93.56 107 ASN A C 1
ATOM 854 O O . ASN A 1 107 ? 4.406 -4.853 -18.182 1.00 93.56 107 ASN A O 1
ATOM 858 N N . ALA A 1 108 ? 2.591 -5.665 -17.153 1.00 95.94 108 ALA A N 1
ATOM 859 C CA . ALA A 1 108 ? 2.146 -4.360 -16.678 1.00 95.94 108 ALA A CA 1
ATOM 860 C C . ALA A 1 108 ? 3.146 -3.711 -15.701 1.00 95.94 108 ALA A C 1
ATOM 862 O O . ALA A 1 108 ? 3.382 -2.504 -15.770 1.00 95.94 108 ALA A O 1
ATOM 863 N N . PHE A 1 109 ? 3.784 -4.496 -14.825 1.00 96.19 109 PHE A N 1
ATOM 864 C CA . PHE A 1 109 ? 4.846 -3.998 -13.945 1.00 96.19 109 PHE A CA 1
ATOM 865 C C . PHE A 1 109 ? 6.047 -3.494 -14.754 1.00 96.19 109 PHE A C 1
ATOM 867 O O . PHE A 1 109 ? 6.563 -2.402 -14.498 1.00 96.19 109 PHE A O 1
ATOM 874 N N . LYS A 1 110 ? 6.471 -4.272 -15.758 1.00 96.44 110 LYS A N 1
ATOM 875 C CA . LYS A 1 110 ? 7.553 -3.907 -16.678 1.00 96.44 110 LYS A CA 1
ATOM 876 C C . LYS A 1 110 ? 7.230 -2.614 -17.431 1.00 96.44 110 LYS A C 1
ATOM 878 O O . LYS A 1 110 ? 8.070 -1.715 -17.459 1.00 96.44 110 LYS A O 1
ATOM 883 N N . ASP A 1 111 ? 6.025 -2.500 -17.981 1.00 97.19 111 ASP A N 1
ATOM 884 C CA . ASP A 1 111 ? 5.575 -1.319 -18.722 1.00 97.19 111 ASP A CA 1
ATOM 885 C C . ASP A 1 111 ? 5.531 -0.077 -17.820 1.00 97.19 111 ASP A C 1
ATOM 887 O O . ASP A 1 111 ? 5.981 0.998 -18.221 1.00 97.19 111 ASP A O 1
ATOM 891 N N . ASN A 1 112 ? 5.061 -0.225 -16.575 1.00 97.56 112 ASN A N 1
ATOM 892 C CA . ASN A 1 112 ? 5.056 0.851 -15.582 1.00 97.56 112 ASN A CA 1
ATOM 893 C C . ASN A 1 112 ? 6.463 1.341 -15.225 1.00 97.56 112 ASN A C 1
ATOM 895 O O . ASN A 1 112 ? 6.672 2.551 -15.115 1.00 97.56 112 ASN A O 1
ATOM 899 N N . LEU A 1 113 ? 7.443 0.442 -15.098 1.00 97.19 113 LEU A N 1
ATOM 900 C CA . LEU A 1 113 ? 8.841 0.846 -14.931 1.00 97.19 113 LEU A CA 1
ATOM 901 C C . LEU A 1 113 ? 9.390 1.533 -16.185 1.00 97.19 113 LEU A C 1
ATOM 903 O O . LEU A 1 113 ? 10.021 2.584 -16.076 1.00 97.19 113 LEU A O 1
ATOM 907 N N . GLN A 1 114 ? 9.129 0.975 -17.370 1.00 96.62 114 GLN A N 1
ATOM 908 C CA . GLN A 1 114 ? 9.677 1.477 -18.631 1.00 96.62 114 GLN A CA 1
ATOM 909 C C . GLN A 1 114 ? 9.212 2.901 -18.946 1.00 96.62 114 GLN A C 1
ATOM 911 O O . GLN A 1 114 ? 10.016 3.731 -19.370 1.00 96.62 114 GLN A O 1
ATOM 916 N N . LYS A 1 115 ? 7.927 3.201 -18.722 1.00 96.44 115 LYS A N 1
ATOM 917 C CA . LYS A 1 115 ? 7.369 4.546 -18.940 1.00 96.44 115 LYS A CA 1
ATOM 918 C C . LYS A 1 115 ? 7.594 5.504 -17.767 1.00 96.44 115 LYS A C 1
ATOM 920 O O . LYS A 1 115 ? 7.122 6.635 -17.826 1.00 96.44 115 LYS A O 1
ATOM 925 N N . MET A 1 116 ? 8.286 5.060 -16.713 1.00 96.12 116 MET A N 1
ATOM 926 C CA . MET A 1 116 ? 8.486 5.811 -15.469 1.00 96.12 116 MET A CA 1
ATOM 927 C C . MET A 1 116 ? 7.159 6.303 -14.870 1.00 96.12 116 MET A C 1
ATOM 929 O O . MET A 1 116 ? 6.993 7.483 -14.556 1.00 96.12 116 MET A O 1
ATOM 933 N N . ALA A 1 117 ? 6.200 5.383 -14.737 1.00 96.94 117 ALA A N 1
ATOM 934 C CA . ALA A 1 117 ? 4.857 5.678 -14.256 1.00 96.94 117 ALA A CA 1
ATOM 935 C C . ALA A 1 117 ? 4.881 6.378 -12.879 1.00 96.94 117 ALA A C 1
ATOM 937 O O . ALA A 1 117 ? 5.617 5.944 -11.979 1.00 96.94 117 ALA A O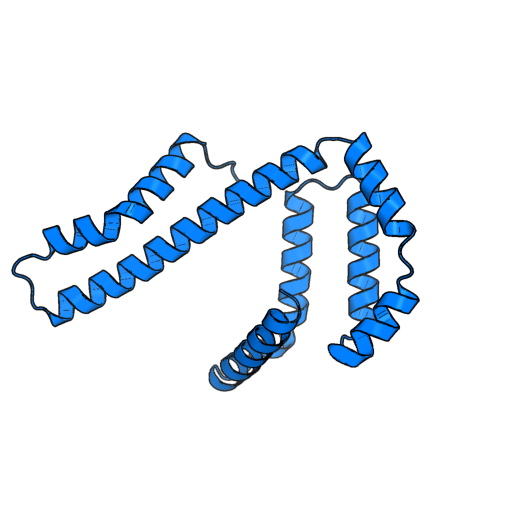 1
ATOM 938 N N . PRO A 1 118 ? 4.074 7.436 -12.670 1.00 94.88 118 PRO A N 1
ATOM 939 C CA . PRO A 1 118 ? 3.951 8.084 -11.370 1.00 94.88 118 PRO A CA 1
ATOM 940 C C . PRO A 1 118 ? 3.258 7.161 -10.358 1.00 94.88 118 PRO A C 1
ATOM 942 O O . PRO A 1 118 ? 2.521 6.249 -10.723 1.00 94.88 118 PRO A O 1
ATOM 945 N N . MET A 1 119 ? 3.457 7.414 -9.059 1.00 93.88 119 MET A N 1
ATOM 946 C CA . MET A 1 119 ? 2.910 6.585 -7.968 1.00 93.88 119 MET A CA 1
ATOM 947 C C . MET A 1 119 ? 1.390 6.382 -8.056 1.00 93.88 119 MET A C 1
ATOM 949 O O . MET A 1 119 ? 0.877 5.349 -7.637 1.00 93.88 119 MET A O 1
ATOM 953 N N . GLU A 1 120 ? 0.665 7.371 -8.564 1.00 93.44 120 GLU A N 1
ATOM 954 C CA . GLU A 1 120 ? -0.782 7.311 -8.743 1.00 93.44 120 GLU A CA 1
ATOM 955 C C . GLU A 1 120 ? -1.181 6.207 -9.731 1.00 93.44 120 GLU A C 1
ATOM 957 O O . GLU A 1 120 ? -2.072 5.422 -9.427 1.00 93.44 120 GLU A O 1
ATOM 962 N N . GLU A 1 121 ? -0.457 6.070 -10.840 1.00 95.81 121 GLU A N 1
ATOM 963 C CA . GLU A 1 121 ? -0.699 5.014 -11.827 1.00 95.81 121 GLU A CA 1
ATOM 964 C C . GLU A 1 121 ? -0.320 3.629 -11.277 1.00 95.81 121 GLU A C 1
ATOM 966 O O . GLU A 1 121 ? -1.026 2.649 -11.505 1.00 95.81 121 GLU A O 1
ATOM 971 N N . TRP A 1 122 ? 0.740 3.543 -10.463 1.00 95.19 122 TRP A N 1
ATOM 972 C CA . TRP A 1 122 ? 1.059 2.320 -9.717 1.00 95.19 122 TRP A CA 1
ATOM 973 C C . TRP A 1 122 ? -0.061 1.913 -8.754 1.00 95.19 122 TRP A C 1
ATOM 975 O O . TRP A 1 122 ? -0.360 0.726 -8.627 1.00 95.19 122 TRP A O 1
ATOM 985 N N . ALA A 1 123 ? -0.668 2.882 -8.063 1.00 93.44 123 ALA A N 1
ATOM 986 C CA . ALA A 1 123 ? -1.758 2.630 -7.128 1.00 93.44 123 ALA A CA 1
ATOM 987 C C . ALA A 1 123 ? -3.026 2.159 -7.853 1.00 93.44 123 ALA A C 1
ATOM 989 O O . ALA A 1 123 ? -3.602 1.153 -7.443 1.00 93.44 123 ALA A O 1
ATOM 990 N N . GLU A 1 124 ? -3.410 2.831 -8.942 1.00 95.50 124 GLU A N 1
ATOM 991 C CA . GLU A 1 124 ? -4.551 2.441 -9.783 1.00 95.50 124 GLU A CA 1
ATOM 992 C C . GLU A 1 124 ? -4.353 1.043 -10.386 1.00 95.50 124 GLU A C 1
ATOM 994 O O . GLU A 1 124 ? -5.259 0.209 -10.366 1.00 95.50 124 GLU A O 1
ATOM 999 N N . TRP A 1 125 ? -3.144 0.738 -10.861 1.00 96.00 125 TRP A N 1
ATOM 1000 C CA . TRP A 1 125 ? -2.820 -0.589 -11.373 1.00 96.00 125 TRP A CA 1
ATOM 1001 C C . TRP A 1 125 ? -2.922 -1.677 -10.291 1.00 96.00 125 TRP A C 1
ATOM 1003 O O . TRP A 1 125 ? -3.556 -2.710 -10.525 1.00 96.00 125 TRP A O 1
ATOM 1013 N N . LEU A 1 126 ? -2.363 -1.449 -9.096 1.00 94.50 126 LEU A N 1
ATOM 1014 C CA . LEU A 1 126 ? -2.479 -2.390 -7.973 1.00 94.50 126 LEU A CA 1
ATOM 1015 C C . LEU A 1 126 ? -3.937 -2.595 -7.537 1.00 94.50 126 LEU A C 1
ATOM 1017 O O . LEU A 1 126 ? -4.327 -3.728 -7.252 1.00 94.50 126 LEU A O 1
ATOM 1021 N N . GLU A 1 127 ? -4.743 -1.531 -7.509 1.00 94.19 127 GLU A N 1
ATOM 1022 C CA . GLU A 1 127 ? -6.183 -1.609 -7.234 1.00 94.19 127 GLU A CA 1
ATOM 1023 C C . GLU A 1 127 ? -6.891 -2.478 -8.281 1.00 94.19 127 GLU A C 1
ATOM 1025 O O . GLU A 1 127 ? -7.589 -3.422 -7.916 1.00 94.19 127 GLU A O 1
ATOM 1030 N N . SER A 1 128 ? -6.593 -2.278 -9.570 1.00 94.81 128 SER A N 1
ATOM 1031 C CA . SER A 1 128 ? -7.175 -3.085 -10.649 1.00 94.81 128 SER A CA 1
ATOM 1032 C C . SER A 1 128 ? -6.856 -4.583 -10.536 1.00 94.81 128 SER A C 1
ATOM 1034 O O . SER A 1 128 ? -7.695 -5.417 -10.877 1.00 94.81 128 SER A O 1
ATOM 1036 N N . ILE A 1 129 ? -5.666 -4.946 -10.038 1.00 92.88 129 ILE A N 1
ATOM 1037 C CA . ILE A 1 129 ? -5.291 -6.346 -9.784 1.00 92.88 129 ILE A CA 1
ATOM 1038 C C . ILE A 1 129 ? -6.152 -6.921 -8.662 1.00 92.88 129 ILE A C 1
ATOM 1040 O O . ILE A 1 129 ? -6.683 -8.027 -8.791 1.00 92.88 129 ILE A O 1
ATOM 1044 N N . VAL A 1 130 ? -6.285 -6.180 -7.560 1.00 90.88 130 VAL A N 1
ATOM 1045 C CA . VAL A 1 130 ? -7.091 -6.600 -6.410 1.00 90.88 130 VAL A CA 1
ATOM 1046 C C . VAL A 1 130 ? -8.547 -6.783 -6.828 1.00 90.88 130 VAL A C 1
ATOM 1048 O O . VAL A 1 130 ? -9.126 -7.826 -6.525 1.00 90.88 130 VAL A O 1
ATOM 1051 N N . ASP A 1 131 ? -9.108 -5.844 -7.584 1.00 91.12 131 ASP A N 1
ATOM 1052 C CA . ASP A 1 131 ? -10.485 -5.920 -8.074 1.00 91.12 131 ASP A CA 1
ATOM 1053 C C . ASP A 1 131 ? -10.707 -7.133 -8.979 1.00 91.12 131 ASP A C 1
ATOM 1055 O O . ASP A 1 131 ? -11.659 -7.886 -8.774 1.00 91.12 131 ASP A O 1
ATOM 1059 N N . GLN A 1 132 ? -9.800 -7.396 -9.926 1.00 89.12 132 GLN A N 1
ATOM 1060 C CA . GLN A 1 132 ? -9.879 -8.577 -10.795 1.00 89.12 132 GLN A CA 1
ATOM 1061 C C . GLN A 1 132 ? -9.840 -9.887 -9.996 1.00 89.12 132 GLN A C 1
ATOM 1063 O O . GLN A 1 132 ? -10.620 -10.807 -10.257 1.00 89.12 132 GLN A O 1
ATOM 1068 N N . ILE A 1 133 ? -8.962 -9.978 -8.992 1.00 85.75 133 ILE A N 1
ATOM 1069 C CA . ILE A 1 133 ? -8.834 -11.175 -8.148 1.00 85.75 133 ILE A CA 1
ATOM 1070 C C . ILE A 1 133 ? -10.064 -11.352 -7.251 1.00 85.75 133 ILE A C 1
ATOM 1072 O O . ILE A 1 133 ? -10.516 -12.485 -7.040 1.00 85.75 133 ILE A O 1
ATOM 1076 N N . LEU A 1 134 ? -10.598 -10.255 -6.709 1.00 87.69 134 LEU A N 1
ATOM 1077 C CA . LEU A 1 134 ? -11.734 -10.272 -5.790 1.00 87.69 134 LEU A CA 1
ATOM 1078 C C . LEU A 1 134 ? -13.088 -10.364 -6.497 1.00 87.69 134 LEU A C 1
ATOM 1080 O O . LEU A 1 134 ? -14.051 -10.806 -5.867 1.00 87.69 134 LEU A O 1
ATOM 1084 N N . ALA A 1 135 ? -13.168 -10.048 -7.792 1.00 89.31 135 ALA A N 1
ATOM 1085 C CA . ALA A 1 135 ? -14.404 -10.085 -8.571 1.00 89.31 135 ALA A CA 1
ATOM 1086 C C . ALA A 1 135 ? -15.143 -11.427 -8.445 1.00 89.31 135 ALA A C 1
ATOM 1088 O O . ALA A 1 135 ? -16.355 -11.453 -8.266 1.00 89.31 135 ALA A O 1
ATOM 1089 N N . LYS A 1 136 ? -14.443 -12.567 -8.422 1.00 87.06 136 LYS A N 1
ATOM 1090 C CA . LYS A 1 136 ? -15.081 -13.894 -8.254 1.00 87.06 136 LYS A CA 1
ATOM 1091 C C . LYS A 1 136 ? -15.746 -14.127 -6.887 1.00 87.06 136 LYS A C 1
ATOM 1093 O O . LYS A 1 136 ? -16.488 -15.100 -6.725 1.00 87.06 136 LYS A O 1
ATOM 1098 N N . TYR A 1 137 ? -15.480 -13.265 -5.907 1.00 88.94 137 TYR A N 1
ATOM 1099 C CA . TYR A 1 137 ? -16.003 -13.369 -4.547 1.00 88.94 137 TYR A CA 1
ATOM 1100 C C . TYR A 1 137 ? -17.104 -12.349 -4.221 1.00 88.94 137 TYR A C 1
ATOM 1102 O O . TYR A 1 137 ? -17.674 -12.446 -3.137 1.00 88.94 137 TYR A O 1
ATOM 1110 N N . HIS A 1 138 ? -17.432 -11.415 -5.124 1.00 88.19 138 HIS A N 1
ATOM 1111 C CA . HIS A 1 138 ? -18.347 -10.302 -4.823 1.00 88.19 138 HIS A CA 1
ATOM 1112 C C . HIS A 1 138 ? -19.753 -10.749 -4.377 1.00 88.19 138 HIS A C 1
ATOM 1114 O O . HIS A 1 138 ? -20.287 -10.203 -3.417 1.00 88.19 138 HIS A O 1
ATOM 1120 N N . ASP A 1 139 ? -20.299 -11.795 -5.002 1.00 91.88 139 ASP A N 1
ATOM 1121 C CA . ASP A 1 139 ? -21.621 -12.357 -4.681 1.00 91.88 139 ASP A CA 1
ATOM 1122 C C . ASP A 1 139 ? -21.569 -13.519 -3.676 1.00 91.88 139 ASP A C 1
ATOM 1124 O O . ASP A 1 139 ? -22.555 -14.235 -3.466 1.00 91.88 139 ASP A O 1
ATOM 1128 N N . LYS A 1 140 ? -20.402 -13.799 -3.085 1.00 92.75 140 LYS A N 1
ATOM 1129 C CA . LYS A 1 140 ? -20.254 -14.950 -2.188 1.00 92.75 140 LYS A CA 1
ATOM 1130 C C . LYS A 1 140 ? -20.725 -14.604 -0.772 1.00 92.75 140 LYS A C 1
ATOM 1132 O O . LYS A 1 140 ? -20.512 -13.487 -0.303 1.00 92.75 140 LYS A O 1
ATOM 1137 N N . PRO A 1 141 ? -21.317 -15.567 -0.039 1.00 95.25 141 PRO A N 1
ATOM 1138 C CA . PRO A 1 141 ? -21.667 -15.364 1.361 1.00 95.25 141 PRO A CA 1
ATOM 1139 C C . PRO A 1 141 ? -20.449 -14.964 2.203 1.00 95.25 141 PRO A C 1
ATOM 1141 O O . PRO A 1 141 ? -19.339 -15.454 1.983 1.00 95.25 141 PRO A O 1
ATOM 1144 N N . VAL A 1 142 ? -20.668 -14.134 3.226 1.00 92.88 142 VAL A N 1
ATOM 1145 C CA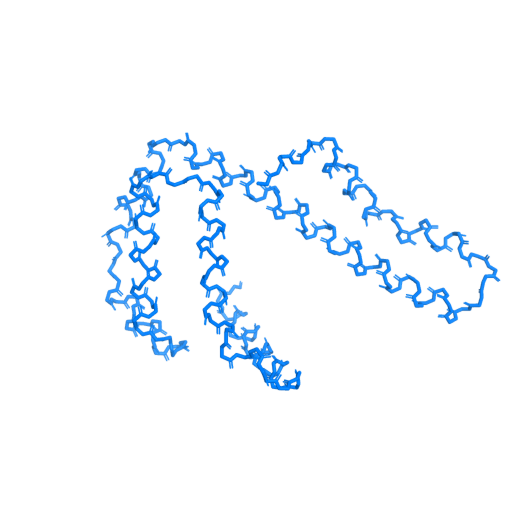 . VAL A 1 142 ? -19.609 -13.628 4.123 1.00 92.88 142 VAL A CA 1
ATOM 1146 C C . VAL A 1 142 ? -18.783 -14.758 4.746 1.00 92.88 142 VAL A C 1
ATOM 1148 O O . VAL A 1 142 ? -17.582 -14.600 4.952 1.00 92.88 142 VAL A O 1
ATOM 1151 N N . GLN A 1 143 ? -19.398 -15.909 5.024 1.00 94.44 143 GLN A N 1
ATOM 1152 C CA . GLN A 1 143 ? -18.717 -17.087 5.566 1.00 94.44 143 GLN A CA 1
ATOM 1153 C C . GLN A 1 143 ? -17.642 -17.606 4.601 1.00 94.44 143 GLN A C 1
ATOM 1155 O O . GLN A 1 143 ? -16.504 -17.807 5.018 1.00 94.44 143 GLN A O 1
ATOM 1160 N N . VAL A 1 144 ? -17.969 -17.711 3.309 1.00 93.00 144 VAL A N 1
ATOM 1161 C CA . VAL A 1 144 ? -17.036 -18.144 2.256 1.00 93.00 144 VAL A CA 1
ATOM 1162 C C . VAL A 1 144 ? -15.891 -17.144 2.114 1.00 93.00 144 VAL A C 1
ATOM 1164 O O . VAL A 1 144 ? -14.726 -17.531 2.074 1.00 93.00 144 VAL A O 1
ATOM 1167 N N . ILE A 1 145 ? -16.201 -15.843 2.106 1.00 91.69 145 ILE A N 1
ATOM 1168 C CA . ILE A 1 145 ? -15.179 -14.786 2.051 1.00 91.69 145 ILE A CA 1
ATOM 1169 C C . ILE A 1 145 ? -14.256 -14.872 3.276 1.00 91.69 145 ILE A C 1
ATOM 1171 O O . ILE A 1 145 ? -13.040 -14.734 3.149 1.00 91.69 145 ILE A O 1
ATOM 1175 N N . SER A 1 146 ? -14.810 -15.135 4.464 1.00 93.25 146 SER A N 1
ATOM 1176 C CA . SER A 1 146 ? -14.028 -15.286 5.694 1.00 93.25 146 SER A CA 1
ATOM 1177 C C . SER A 1 146 ? -13.093 -16.495 5.645 1.00 93.25 146 SER A C 1
ATOM 1179 O O . SER A 1 146 ? -11.947 -16.382 6.076 1.00 93.25 146 SER A O 1
ATOM 1181 N N . GLU A 1 147 ? -13.548 -17.633 5.123 1.00 92.25 147 GLU A N 1
ATOM 1182 C CA . GLU A 1 147 ? -12.729 -18.840 4.960 1.00 92.25 147 GLU A CA 1
ATOM 1183 C C . GLU A 1 147 ? -11.582 -18.616 3.973 1.00 92.25 147 GLU A C 1
ATOM 1185 O O . GLU A 1 147 ? -10.423 -18.856 4.316 1.00 92.25 147 GLU A O 1
ATOM 1190 N N . VAL A 1 148 ? -11.879 -18.056 2.798 1.00 89.88 148 VAL A N 1
ATOM 1191 C CA . VAL A 1 148 ? -10.860 -17.700 1.798 1.00 89.88 148 VAL A CA 1
ATOM 1192 C C . VAL A 1 148 ? -9.868 -16.685 2.369 1.00 89.88 148 VAL A C 1
ATOM 1194 O O . VAL A 1 148 ? -8.660 -16.840 2.198 1.00 89.88 148 VAL A O 1
ATOM 1197 N N . GLY A 1 149 ? -10.349 -15.678 3.101 1.00 91.00 149 GLY A N 1
ATOM 1198 C CA . GLY A 1 149 ? -9.499 -14.682 3.754 1.00 91.00 149 GLY A CA 1
ATOM 1199 C C . GLY A 1 149 ? -8.567 -15.286 4.808 1.00 91.00 149 GLY A C 1
ATOM 1200 O O . GLY A 1 149 ? -7.398 -14.909 4.881 1.00 91.00 149 GLY A O 1
ATOM 1201 N N . LYS A 1 150 ? -9.040 -16.259 5.597 1.00 90.94 150 LYS A N 1
ATOM 1202 C CA . LYS A 1 150 ? -8.194 -16.996 6.551 1.00 90.94 150 LYS A CA 1
ATOM 1203 C C . LYS A 1 150 ? -7.117 -17.801 5.832 1.00 90.94 150 LYS A C 1
ATOM 1205 O O . LYS A 1 150 ? -5.964 -17.747 6.249 1.00 90.94 150 LYS A O 1
ATOM 1210 N N . GLN A 1 151 ? -7.476 -18.501 4.755 1.00 87.19 151 GLN A N 1
ATOM 1211 C CA . GLN A 1 151 ? -6.509 -19.267 3.970 1.00 87.19 151 GLN A CA 1
ATOM 1212 C C . GLN A 1 151 ? -5.463 -18.355 3.321 1.00 87.19 151 GLN A C 1
ATOM 1214 O O . GLN A 1 151 ? -4.278 -18.673 3.341 1.00 87.19 151 GLN A O 1
ATOM 1219 N N . PHE A 1 152 ? -5.883 -17.197 2.806 1.00 86.50 152 PHE A N 1
ATOM 1220 C CA . PHE A 1 152 ? -4.966 -16.181 2.298 1.00 86.50 152 PHE A CA 1
ATOM 1221 C C . PHE A 1 152 ? -3.971 -15.736 3.375 1.00 86.50 152 PHE A C 1
ATOM 1223 O O . PHE A 1 152 ? -2.773 -15.759 3.124 1.00 86.50 152 PHE A O 1
ATOM 1230 N N . LEU A 1 153 ? -4.442 -15.380 4.576 1.00 89.19 153 LEU A N 1
ATOM 1231 C CA . LEU A 1 153 ? -3.565 -14.952 5.674 1.00 89.19 153 LEU A CA 1
ATOM 1232 C C . LEU A 1 153 ? -2.615 -16.063 6.138 1.00 89.19 153 LEU A C 1
ATOM 1234 O O . LEU A 1 153 ? -1.462 -15.777 6.454 1.00 89.19 153 LEU A O 1
ATOM 1238 N N . LEU A 1 154 ? -3.083 -17.315 6.155 1.00 86.38 154 LEU A N 1
ATOM 1239 C CA . LEU A 1 154 ? -2.249 -18.473 6.465 1.00 86.38 154 LEU A CA 1
ATOM 1240 C C . LEU A 1 154 ? -1.126 -18.619 5.434 1.00 86.38 154 LEU A C 1
ATOM 1242 O O . LEU A 1 154 ? 0.041 -18.641 5.812 1.00 86.38 154 LEU A O 1
ATOM 1246 N N . ASN A 1 155 ? -1.465 -18.636 4.144 1.00 82.25 155 ASN A N 1
ATOM 1247 C CA . ASN A 1 155 ? -0.474 -18.741 3.075 1.00 82.25 155 ASN A CA 1
ATOM 1248 C C . ASN A 1 155 ? 0.492 -17.550 3.103 1.00 82.25 155 ASN A C 1
ATOM 1250 O O . ASN A 1 155 ? 1.697 -17.738 3.011 1.00 82.25 155 ASN A O 1
ATOM 1254 N N . TRP A 1 156 ? -0.023 -16.332 3.289 1.00 84.06 156 TRP A N 1
ATOM 1255 C CA . TRP A 1 156 ? 0.780 -15.113 3.381 1.00 84.06 156 TRP A CA 1
ATOM 1256 C C . TRP A 1 156 ? 1.819 -15.192 4.505 1.00 84.06 156 TRP A C 1
ATOM 1258 O O . TRP A 1 156 ? 2.976 -14.855 4.282 1.00 84.06 156 TRP A O 1
ATOM 1268 N N . SER A 1 157 ? 1.444 -15.720 5.677 1.00 82.50 157 SER A N 1
ATOM 1269 C CA . SER A 1 157 ? 2.373 -15.905 6.802 1.00 82.50 157 SER A CA 1
ATOM 1270 C C . SER A 1 157 ? 3.520 -16.884 6.526 1.00 82.50 157 SER A C 1
ATOM 1272 O O . SER A 1 157 ? 4.525 -16.856 7.225 1.00 82.50 157 SER A O 1
ATOM 1274 N N . CYS A 1 158 ? 3.408 -17.742 5.508 1.00 78.00 158 CYS A N 1
ATOM 1275 C CA . CYS A 1 158 ? 4.517 -18.596 5.081 1.00 78.00 158 CYS A CA 1
ATOM 1276 C C . CYS A 1 158 ? 5.571 -17.833 4.262 1.00 78.00 158 CYS A C 1
ATOM 1278 O O . CYS A 1 158 ? 6.691 -18.319 4.122 1.00 78.00 158 CYS A O 1
ATOM 1280 N N . TYR A 1 159 ? 5.221 -16.662 3.721 1.00 68.94 159 TYR A N 1
ATOM 1281 C CA . TYR A 1 159 ? 6.076 -15.860 2.840 1.00 68.94 159 TYR A CA 1
ATOM 1282 C C . TYR A 1 159 ? 6.534 -14.528 3.457 1.00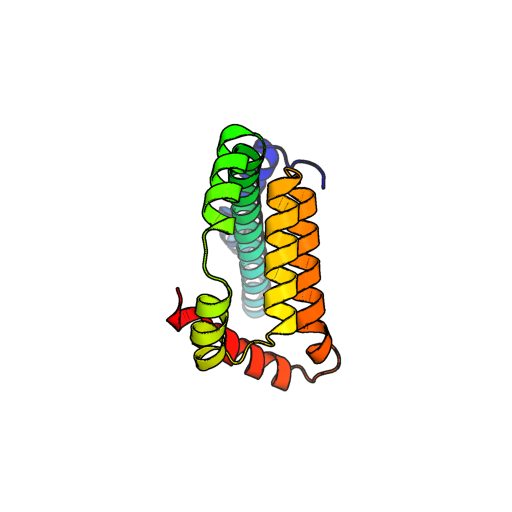 68.94 159 TYR A C 1
ATOM 1284 O O . TYR A 1 159 ? 7.353 -13.841 2.845 1.00 68.94 159 TYR A O 1
ATOM 1292 N N . THR A 1 160 ? 6.019 -14.151 4.634 1.00 58.25 160 THR A N 1
ATOM 1293 C CA . THR A 1 160 ? 6.382 -12.924 5.374 1.00 58.25 160 THR A CA 1
ATOM 1294 C C . THR A 1 160 ? 6.648 -13.210 6.836 1.00 58.25 160 THR A C 1
ATOM 1296 O O . THR A 1 160 ? 7.643 -12.673 7.365 1.00 58.25 160 THR A O 1
#

pLDDT: mean 90.35, std 9.27, range [45.47, 97.88]

Radius of gyration: 21.21 Å; chains: 1; bounding box: 42×44×54 Å

Sequence (160 aa):
MSNMSPFLTQSCRNFAKNVEHYLKKAMQGAPEIIQKKKIQAVKYMAQGLRRYTSLNHLAQAARAVLQKPDQVTAMYNDYIRVDMQQVQEQAGWVSGCDSLMVHHIHNAFKDNLQKMAPMEEWAEWLESIVDQILAKYHDKPVQVISEVGKQFLLNWSCYT

InterPro domains:
  IPR039779 RFX-like DNA-binding protein [PTHR12619] (3-160)
  IPR057321 RFX1-4/6/8-like, BCD domain [PF25340] (2-160)

Organism: Strongylus vulgaris (NCBI:txid40348)